Protein AF-A0A953M8R2-F1 (afdb_monomer)

Radius of gyration: 11.07 Å; Cα contacts (8 Å, |Δi|>4): 89; chains: 1; bounding box: 24×22×26 Å

pLDDT: mean 95.9, std 5.71, range [60.62, 98.56]

Structure (mmCIF, N/CA/C/O backbone):
data_AF-A0A953M8R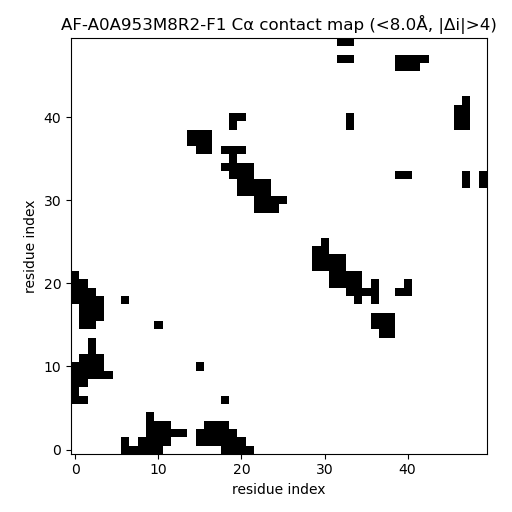2-F1
#
_entry.id   AF-A0A953M8R2-F1
#
loop_
_atom_site.group_PDB
_atom_site.id
_atom_site.type_symbol
_atom_site.label_atom_id
_atom_site.label_alt_id
_atom_site.label_comp_id
_atom_site.label_asym_id
_atom_site.label_entity_id
_atom_site.label_seq_id
_atom_site.pdbx_PDB_ins_code
_atom_site.Cartn_x
_atom_site.Cartn_y
_atom_site.Cartn_z
_atom_site.occupancy
_atom_site.B_iso_or_equiv
_atom_site.auth_seq_id
_atom_site.auth_comp_id
_atom_site.auth_asym_id
_atom_site.auth_atom_id
_atom_site.pdbx_PDB_model_num
ATOM 1 N N . MET A 1 1 ? 5.095 2.293 1.149 1.00 97.75 1 MET A N 1
ATOM 2 C CA . MET A 1 1 ? 4.062 3.331 1.319 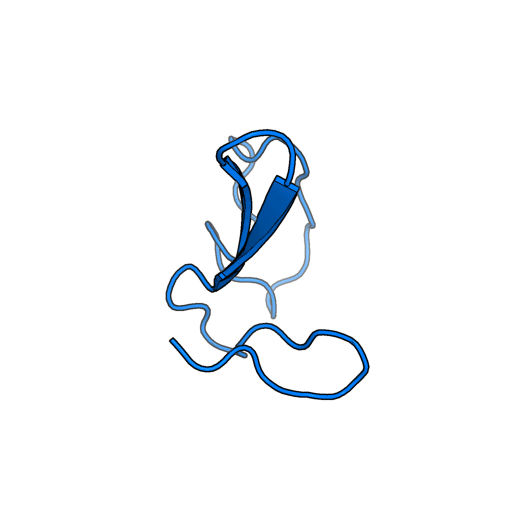1.00 97.75 1 MET A CA 1
ATOM 3 C C . MET A 1 1 ? 3.226 2.951 2.524 1.00 97.75 1 MET A C 1
ATOM 5 O O . MET A 1 1 ? 2.992 1.760 2.733 1.00 97.75 1 MET A O 1
ATOM 9 N N . GLY A 1 2 ? 2.819 3.921 3.329 1.00 98.50 2 GLY A N 1
ATOM 10 C CA . GLY A 1 2 ? 2.060 3.666 4.552 1.00 98.50 2 GLY A CA 1
ATOM 11 C C . GLY A 1 2 ? 2.100 4.860 5.496 1.00 98.50 2 GLY A C 1
ATOM 12 O O . GLY A 1 2 ? 2.676 5.889 5.155 1.00 98.50 2 GLY A O 1
ATOM 13 N N . ARG A 1 3 ? 1.489 4.724 6.673 1.00 98.56 3 ARG A N 1
ATOM 14 C CA . ARG A 1 3 ? 1.405 5.816 7.658 1.00 98.56 3 ARG A CA 1
ATOM 15 C C . ARG A 1 3 ? 2.696 6.067 8.434 1.00 98.56 3 ARG A C 1
ATOM 17 O O . ARG A 1 3 ? 2.897 7.158 8.962 1.00 98.56 3 ARG A O 1
ATOM 24 N N . ASP A 1 4 ? 3.556 5.058 8.508 1.00 98.25 4 ASP A N 1
ATOM 25 C CA . ASP A 1 4 ? 4.820 5.139 9.235 1.00 98.25 4 ASP A CA 1
ATOM 26 C C . ASP A 1 4 ? 5.751 6.194 8.617 1.00 98.25 4 ASP A C 1
ATOM 28 O O . ASP A 1 4 ? 5.873 6.262 7.393 1.00 98.25 4 ASP A O 1
ATOM 32 N N . GLU A 1 5 ? 6.425 6.987 9.449 1.00 97.94 5 GLU A N 1
ATOM 33 C CA . GLU A 1 5 ? 7.314 8.081 9.014 1.00 97.94 5 GLU A CA 1
ATOM 34 C C . GLU A 1 5 ? 8.522 7.584 8.211 1.00 97.94 5 GLU A C 1
ATOM 36 O O . GLU A 1 5 ? 9.038 8.282 7.345 1.00 97.94 5 GLU A O 1
ATOM 41 N N . GLY A 1 6 ? 8.923 6.327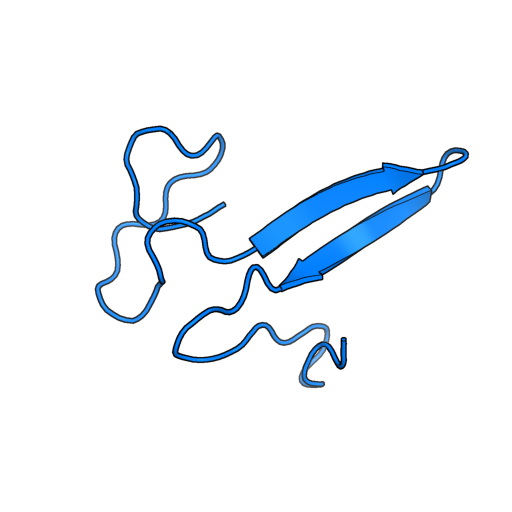 8.424 1.00 97.44 6 GLY A N 1
ATOM 42 C CA . GLY A 1 6 ? 9.976 5.673 7.648 1.00 97.44 6 GLY A CA 1
ATOM 43 C C . GLY A 1 6 ? 9.549 5.202 6.250 1.00 97.44 6 GLY A C 1
ATOM 44 O O . GLY A 1 6 ? 10.358 4.614 5.528 1.00 97.44 6 GLY A O 1
ATOM 45 N N . CYS A 1 7 ? 8.287 5.379 5.844 1.00 97.69 7 CYS A N 1
ATOM 46 C CA . CYS A 1 7 ? 7.851 5.020 4.496 1.00 97.69 7 CYS A CA 1
ATOM 47 C C . CYS A 1 7 ? 8.309 6.059 3.466 1.00 97.69 7 CYS A C 1
ATOM 49 O O . CYS A 1 7 ? 8.038 7.240 3.620 1.00 97.69 7 CYS A O 1
ATOM 51 N N . MET A 1 8 ? 8.862 5.605 2.331 1.00 97.56 8 MET A N 1
ATOM 52 C CA . MET A 1 8 ? 9.286 6.508 1.239 1.00 97.56 8 MET A CA 1
ATOM 53 C C . MET A 1 8 ? 8.185 7.466 0.752 1.00 97.56 8 MET A C 1
ATOM 55 O O . MET A 1 8 ? 8.468 8.555 0.276 1.00 97.56 8 MET A O 1
ATOM 59 N N . ALA A 1 9 ? 6.932 7.016 0.832 1.00 97.38 9 ALA A N 1
ATOM 60 C CA . ALA A 1 9 ? 5.748 7.831 0.646 1.00 97.38 9 ALA A CA 1
ATOM 61 C C . ALA A 1 9 ? 4.885 7.608 1.884 1.00 97.38 9 ALA A C 1
ATOM 63 O O . ALA A 1 9 ? 4.274 6.536 2.039 1.00 97.38 9 ALA A O 1
ATOM 64 N N . GLN A 1 10 ? 4.943 8.583 2.786 1.00 98.38 10 GLN A N 1
ATOM 65 C CA . GLN A 1 10 ? 4.151 8.610 4.000 1.00 98.38 10 GLN A CA 1
ATOM 66 C C . GLN A 1 10 ? 2.752 9.137 3.687 1.00 98.38 10 GLN A C 1
ATOM 68 O O . GLN A 1 10 ? 2.599 10.122 2.966 1.00 98.38 10 GLN A O 1
ATOM 73 N N . ILE A 1 11 ? 1.734 8.483 4.242 1.00 98.12 11 ILE A N 1
ATOM 74 C CA . ILE A 1 11 ? 0.344 8.925 4.142 1.00 98.12 11 ILE A CA 1
ATOM 75 C C . ILE A 1 11 ? -0.252 8.936 5.548 1.00 98.12 11 ILE A C 1
ATOM 77 O O . ILE A 1 11 ? -0.488 7.882 6.136 1.00 98.12 11 ILE A O 1
ATOM 81 N N . VAL A 1 12 ? -0.446 10.132 6.103 1.00 98.06 12 VAL A N 1
ATOM 82 C CA . VAL A 1 12 ? -0.887 1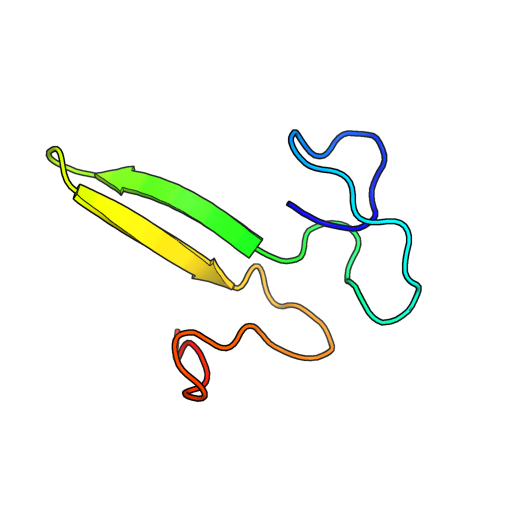0.327 7.491 1.00 98.06 12 VAL A CA 1
ATOM 83 C C . VAL A 1 12 ? -2.411 10.218 7.573 1.00 98.06 12 VAL A C 1
ATOM 85 O O . VAL A 1 12 ? -3.116 11.219 7.574 1.00 98.06 12 VAL A O 1
ATOM 88 N N . ASP A 1 13 ? -2.904 8.981 7.602 1.00 98.31 13 ASP A N 1
ATOM 89 C CA . ASP A 1 13 ? -4.324 8.644 7.762 1.00 98.31 13 ASP A CA 1
ATOM 90 C C . ASP A 1 13 ? -4.456 7.355 8.585 1.00 98.31 13 ASP A C 1
ATOM 92 O O . ASP A 1 13 ? -3.806 6.351 8.280 1.00 98.31 13 ASP A O 1
ATOM 96 N N . ASP A 1 14 ? -5.287 7.361 9.628 1.00 97.38 14 ASP A N 1
ATOM 97 C CA . ASP A 1 14 ? -5.439 6.229 10.549 1.00 97.38 14 ASP A CA 1
ATOM 98 C C . ASP A 1 14 ? -6.014 4.963 9.895 1.00 97.38 14 ASP A C 1
ATOM 100 O O . ASP A 1 14 ? -5.766 3.854 10.376 1.00 97.38 14 ASP A O 1
ATOM 104 N N . GLN A 1 15 ? -6.696 5.093 8.755 1.00 97.94 15 GLN A N 1
ATOM 105 C CA . GLN A 1 15 ? -7.153 3.966 7.940 1.00 97.94 15 GLN A CA 1
ATOM 106 C C . GLN A 1 15 ? -6.014 3.315 7.140 1.00 97.94 15 GLN A C 1
ATOM 108 O O . GLN A 1 15 ? -6.180 2.231 6.574 1.00 97.94 15 GLN A O 1
ATOM 113 N N . ILE A 1 16 ? -4.832 3.930 7.096 1.00 98.12 16 ILE A N 1
ATOM 114 C CA . ILE A 1 16 ? -3.660 3.390 6.419 1.00 98.12 16 ILE A CA 1
ATOM 115 C C . ILE A 1 16 ? -2.747 2.701 7.437 1.00 98.12 16 ILE A C 1
ATOM 117 O O . ILE A 1 16 ? -2.217 3.289 8.381 1.00 98.12 16 ILE A O 1
ATOM 121 N N . SER A 1 17 ? -2.504 1.407 7.221 1.00 98.44 17 SER A N 1
ATOM 122 C CA . SER A 1 17 ? -1.500 0.655 7.974 1.00 98.44 17 SER A CA 1
ATOM 123 C C . SER A 1 17 ? -0.108 1.292 7.914 1.00 98.44 17 SER A C 1
ATOM 125 O O . SER A 1 17 ? 0.300 1.863 6.904 1.00 98.44 17 SER A O 1
ATOM 127 N N . ARG A 1 18 ? 0.665 1.127 8.996 1.00 98.12 18 ARG A N 1
ATOM 128 C CA . ARG A 1 18 ? 2.048 1.631 9.115 1.00 98.12 18 ARG A CA 1
ATOM 129 C C . ARG A 1 18 ? 2.892 1.313 7.876 1.00 98.12 18 ARG A C 1
ATOM 131 O O . ARG A 1 18 ? 3.459 2.215 7.271 1.00 98.12 18 ARG A O 1
ATOM 138 N N . LYS A 1 19 ? 2.885 0.047 7.452 1.00 98.12 19 LYS A N 1
ATOM 139 C CA . LYS A 1 19 ? 3.392 -0.416 6.154 1.00 98.12 19 LYS A CA 1
ATOM 140 C C . LYS A 1 19 ? 2.201 -0.979 5.389 1.00 98.12 19 LYS A C 1
ATOM 142 O O . LYS A 1 19 ? 1.722 -2.046 5.745 1.00 98.12 19 LYS A O 1
ATOM 147 N N . HIS A 1 20 ? 1.688 -0.236 4.414 1.00 98.06 20 HIS A N 1
ATOM 148 C CA . HIS A 1 20 ? 0.420 -0.562 3.758 1.00 98.06 20 HIS A CA 1
ATOM 149 C C . HIS A 1 20 ? 0.634 -1.300 2.440 1.00 98.06 20 HIS A C 1
ATOM 151 O O . HIS A 1 20 ? 0.127 -2.397 2.244 1.00 98.06 20 HIS A O 1
ATOM 157 N N . ALA A 1 21 ? 1.449 -0.720 1.561 1.00 97.81 21 ALA A N 1
ATOM 158 C CA . ALA A 1 21 ? 1.706 -1.262 0.236 1.00 97.81 21 ALA A CA 1
ATOM 159 C C . ALA A 1 21 ? 3.146 -0.995 -0.208 1.00 97.81 21 ALA A C 1
ATOM 161 O O . ALA A 1 21 ? 3.800 -0.034 0.228 1.00 97.81 21 ALA A O 1
ATOM 162 N N . GLN A 1 22 ? 3.638 -1.835 -1.113 1.00 97.00 22 GLN A N 1
ATOM 163 C CA . GLN A 1 22 ? 4.954 -1.709 -1.726 1.00 97.00 22 GLN A CA 1
ATOM 164 C C . GLN A 1 22 ? 4.848 -1.802 -3.246 1.00 97.00 22 GLN A C 1
ATOM 166 O O . GLN A 1 22 ? 4.142 -2.656 -3.769 1.00 97.00 22 GLN A O 1
ATOM 171 N N . ILE A 1 23 ? 5.602 -0.956 -3.948 1.00 96.44 23 ILE A N 1
ATOM 172 C CA . ILE A 1 23 ? 5.868 -1.124 -5.376 1.00 96.44 23 ILE A CA 1
ATOM 173 C C . ILE A 1 23 ? 7.268 -1.721 -5.520 1.00 96.44 23 ILE A C 1
ATOM 175 O O . ILE A 1 23 ? 8.218 -1.209 -4.927 1.00 96.44 23 ILE A O 1
ATOM 179 N N . ARG A 1 24 ? 7.408 -2.805 -6.284 1.00 95.62 24 ARG A N 1
ATOM 180 C CA . ARG A 1 24 ? 8.706 -3.403 -6.629 1.00 95.62 24 ARG A CA 1
ATOM 181 C C . ARG A 1 24 ? 8.916 -3.366 -8.130 1.00 95.62 24 ARG A C 1
ATOM 183 O O . ARG A 1 24 ? 7.979 -3.615 -8.876 1.00 95.62 24 ARG A O 1
ATOM 190 N N . CYS A 1 25 ? 10.148 -3.117 -8.562 1.00 96.75 25 CYS A N 1
ATOM 191 C CA . CYS A 1 25 ? 10.556 -3.364 -9.940 1.00 96.75 25 CYS A CA 1
ATOM 192 C C . CYS A 1 25 ? 11.113 -4.790 -10.037 1.00 96.75 25 CYS A C 1
ATOM 194 O O . CYS A 1 25 ? 12.093 -5.119 -9.371 1.00 96.75 25 CYS A O 1
ATOM 196 N N . VAL A 1 26 ? 10.473 -5.642 -10.834 1.00 96.06 26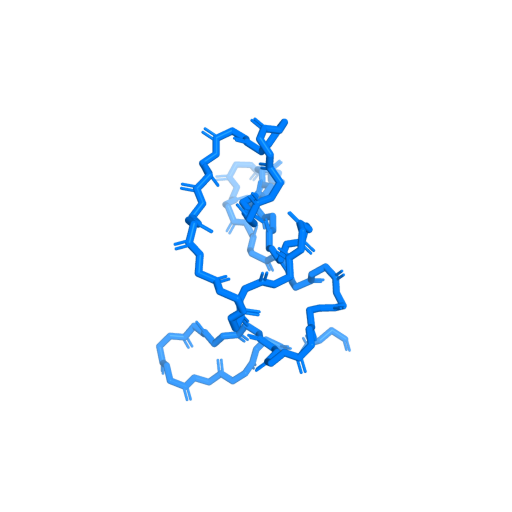 VAL A N 1
ATOM 197 C CA . VAL A 1 26 ? 10.860 -7.035 -11.079 1.00 96.06 26 VAL A CA 1
ATOM 198 C C . VAL A 1 26 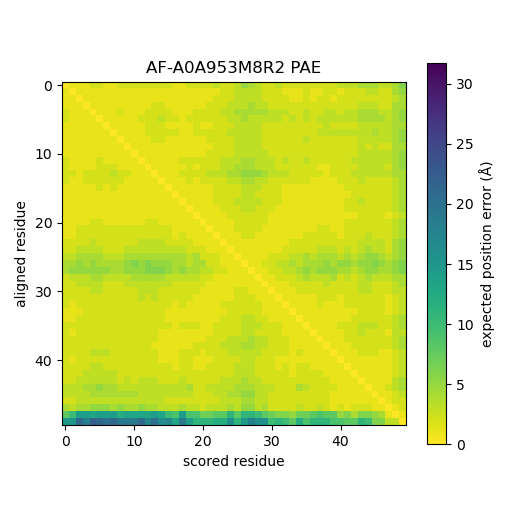? 10.958 -7.228 -12.587 1.00 96.06 26 VAL A C 1
ATOM 200 O O . VAL A 1 26 ? 9.970 -7.054 -13.296 1.00 96.06 26 VAL A O 1
ATOM 203 N N . ALA A 1 27 ? 12.154 -7.555 -13.085 1.00 96.19 27 ALA A N 1
ATOM 204 C CA . ALA A 1 27 ? 12.417 -7.754 -14.516 1.00 96.19 27 ALA A CA 1
ATOM 205 C C . ALA A 1 27 ? 11.901 -6.599 -15.409 1.00 96.19 27 ALA A C 1
ATOM 207 O O . ALA A 1 27 ? 11.267 -6.821 -16.439 1.00 96.19 27 ALA A O 1
ATOM 208 N N . GLY A 1 28 ? 12.122 -5.349 -14.980 1.00 97.50 28 GLY A N 1
ATOM 209 C CA . GLY A 1 28 ? 11.688 -4.150 -15.710 1.00 97.50 28 GLY A CA 1
ATOM 210 C C . GLY A 1 28 ? 10.189 -3.842 -15.617 1.00 97.50 28 GLY A C 1
ATOM 211 O O . GLY A 1 28 ? 9.720 -2.919 -16.277 1.00 97.50 28 GLY A O 1
ATOM 212 N N . ARG A 1 29 ? 9.425 -4.587 -14.808 1.00 96.56 29 ARG A N 1
ATOM 213 C CA . ARG A 1 29 ? 7.998 -4.344 -14.563 1.00 96.56 29 ARG A CA 1
ATOM 214 C C . ARG A 1 29 ? 7.759 -3.927 -13.124 1.00 96.56 29 ARG A C 1
ATOM 216 O O . ARG A 1 29 ? 8.337 -4.498 -12.204 1.00 96.56 29 ARG A O 1
ATOM 223 N N . TYR A 1 30 ? 6.860 -2.972 -12.926 1.00 95.94 30 TYR A N 1
ATOM 224 C CA . TYR A 1 30 ? 6.42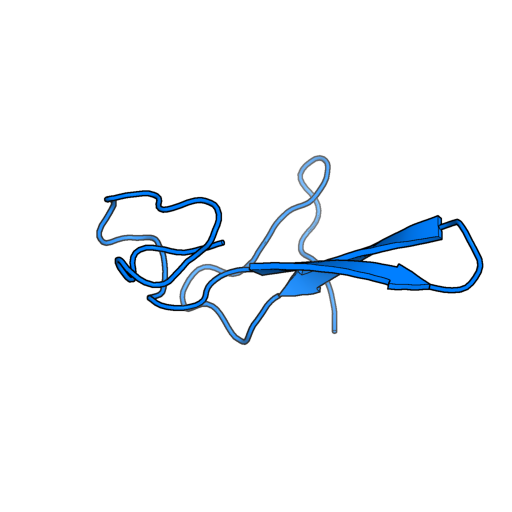0 -2.590 -11.592 1.00 95.94 30 TYR A CA 1
ATOM 225 C C . TYR A 1 30 ? 5.263 -3.476 -11.135 1.00 95.94 30 TYR A C 1
ATOM 227 O O . TYR A 1 30 ? 4.281 -3.645 -11.855 1.00 95.94 30 TYR A O 1
ATOM 235 N N . VAL A 1 31 ? 5.382 -4.029 -9.931 1.00 94.69 31 VAL A N 1
ATOM 236 C CA . VAL A 1 31 ? 4.342 -4.821 -9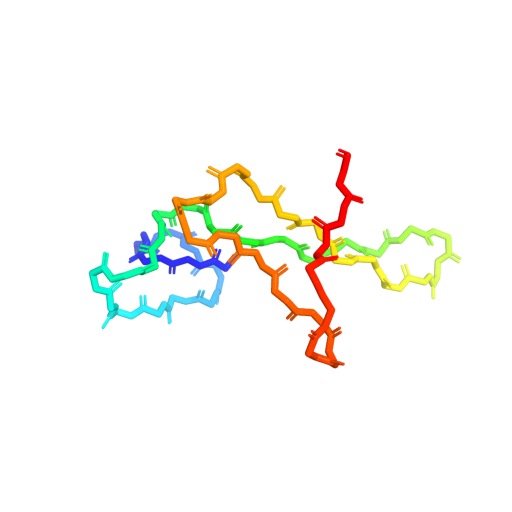.269 1.00 94.69 31 VAL A CA 1
ATOM 237 C C . VAL A 1 31 ? 3.962 -4.163 -7.950 1.00 94.69 31 VAL A C 1
ATOM 239 O O . VAL A 1 31 ? 4.833 -3.698 -7.212 1.00 94.69 31 VAL A O 1
ATOM 242 N N . ALA A 1 32 ? 2.664 -4.118 -7.662 1.00 95.12 32 ALA A N 1
ATOM 243 C CA . ALA A 1 32 ? 2.135 -3.662 -6.385 1.00 95.12 32 ALA A CA 1
ATOM 244 C C . ALA A 1 32 ? 1.899 -4.862 -5.464 1.00 95.12 32 ALA A C 1
ATOM 246 O O . ALA A 1 32 ? 1.387 -5.889 -5.904 1.00 95.12 32 ALA A O 1
ATOM 247 N N . LEU A 1 33 ? 2.266 -4.722 -4.194 1.00 95.69 33 LEU A N 1
ATOM 248 C CA . LEU A 1 33 ? 2.027 -5.711 -3.151 1.00 95.69 33 LEU A CA 1
ATOM 249 C C . LEU A 1 33 ? 1.309 -5.050 -1.980 1.00 95.69 33 LEU A C 1
ATOM 251 O O . LEU A 1 33 ? 1.753 -4.003 -1.498 1.00 95.69 33 LEU A O 1
ATOM 255 N N . ASP A 1 34 ? 0.250 -5.693 -1.501 1.00 97.44 34 ASP A N 1
ATOM 256 C CA . ASP A 1 34 ? -0.335 -5.384 -0.202 1.00 97.44 34 ASP A CA 1
ATOM 257 C C . ASP A 1 34 ? 0.547 -5.971 0.913 1.00 97.44 34 ASP A C 1
ATOM 259 O O . ASP A 1 34 ? 0.983 -7.121 0.847 1.00 97.44 34 ASP A O 1
ATOM 263 N N . MET A 1 35 ? 0.843 -5.174 1.940 1.00 96.56 35 MET A N 1
ATOM 264 C CA . MET A 1 35 ? 1.722 -5.561 3.051 1.00 96.56 35 MET A CA 1
ATOM 265 C C . MET A 1 35 ? 0.933 -6.107 4.252 1.00 96.56 35 MET A C 1
ATOM 267 O O . MET A 1 35 ? 1.320 -5.871 5.397 1.00 96.56 35 MET A O 1
ATOM 271 N N . ARG A 1 36 ? -0.162 -6.837 3.994 1.00 95.56 36 ARG A N 1
ATOM 272 C CA . ARG A 1 36 ? -1.171 -7.247 4.989 1.00 95.56 36 ARG A CA 1
ATOM 273 C C . ARG A 1 36 ? -1.778 -6.034 5.681 1.00 95.56 36 ARG A C 1
ATOM 275 O O . ARG A 1 36 ? -1.793 -5.934 6.910 1.00 95.56 36 ARG A O 1
ATOM 282 N N . SER A 1 37 ? -2.203 -5.074 4.872 1.00 97.31 37 SER A N 1
ATOM 283 C CA . SER A 1 37 ? -2.834 -3.869 5.381 1.00 97.31 37 SER A CA 1
ATOM 284 C C . SER A 1 37 ? -4.207 -4.186 5.990 1.00 97.31 37 SER A C 1
ATOM 286 O O . SER A 1 37 ? -4.873 -5.144 5.610 1.00 97.31 37 SER A O 1
ATOM 288 N N . ALA A 1 38 ? -4.635 -3.376 6.958 1.00 96.94 38 ALA A N 1
ATOM 289 C CA . ALA A 1 38 ? -5.888 -3.587 7.684 1.00 96.94 38 ALA A CA 1
ATOM 290 C C . ALA A 1 38 ? -7.127 -3.421 6.789 1.00 96.94 38 ALA A C 1
ATOM 292 O O . ALA A 1 38 ? -8.108 -4.132 6.976 1.00 96.94 38 ALA A O 1
ATOM 293 N N . ASN A 1 39 ? -7.061 -2.510 5.813 1.00 97.00 39 ASN A N 1
ATOM 294 C CA . ASN A 1 39 ? -8.168 -2.189 4.905 1.00 97.00 39 ASN A CA 1
ATOM 295 C C . ASN A 1 39 ? -7.961 -2.730 3.479 1.00 97.00 39 ASN A C 1
ATOM 297 O O . ASN A 1 39 ? -8.802 -2.509 2.609 1.00 97.00 39 ASN A O 1
ATOM 301 N N . GLY A 1 40 ? -6.864 -3.456 3.243 1.00 96.69 40 GLY A N 1
ATOM 302 C CA . GLY A 1 40 ? -6.482 -3.957 1.927 1.00 96.69 40 GLY A CA 1
ATOM 303 C C . GLY A 1 40 ? -6.019 -2.858 0.965 1.00 96.69 40 GLY A C 1
ATOM 304 O O . GLY A 1 40 ? -6.222 -1.664 1.173 1.00 96.69 40 GLY A O 1
ATOM 305 N N . THR A 1 41 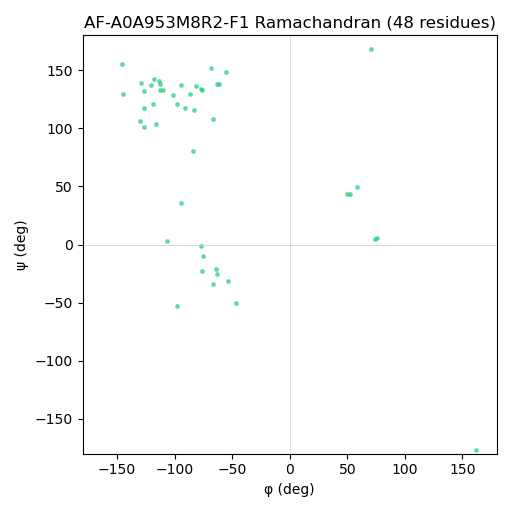? -5.430 -3.287 -0.149 1.00 97.25 41 THR A N 1
ATOM 306 C CA . THR A 1 41 ? -5.032 -2.411 -1.255 1.00 97.25 41 THR A CA 1
ATOM 307 C C . THR A 1 41 ? -5.886 -2.722 -2.476 1.00 97.25 41 THR A C 1
ATOM 309 O O . THR A 1 41 ? -6.021 -3.886 -2.851 1.00 97.25 41 THR A O 1
ATOM 312 N N . LEU A 1 42 ? -6.426 -1.696 -3.138 1.00 96.94 42 LEU A N 1
ATOM 313 C CA . LEU A 1 42 ? -7.166 -1.842 -4.391 1.00 96.94 42 LEU A CA 1
ATOM 314 C C . LEU A 1 42 ? -6.397 -1.197 -5.549 1.00 96.94 42 LEU A C 1
ATOM 316 O O . LEU A 1 42 ? -5.884 -0.088 -5.423 1.00 96.94 42 LEU A O 1
ATOM 320 N N . VAL A 1 43 ? -6.371 -1.865 -6.703 1.00 94.94 43 VAL A N 1
ATOM 321 C CA . VAL A 1 43 ? -5.867 -1.319 -7.971 1.00 94.94 43 VAL A CA 1
ATOM 322 C C . VAL A 1 43 ? -7.010 -1.323 -8.976 1.00 94.94 43 VAL A C 1
ATOM 324 O O . VAL A 1 43 ? -7.594 -2.366 -9.262 1.00 94.94 43 VAL A O 1
ATOM 327 N N . ASN A 1 44 ? -7.355 -0.143 -9.500 1.00 95.44 44 ASN A N 1
ATOM 328 C CA . ASN A 1 44 ? -8.483 0.046 -10.423 1.00 95.44 44 ASN A CA 1
ATOM 329 C C . ASN A 1 44 ? -9.804 -0.539 -9.882 1.00 95.44 44 ASN A C 1
ATOM 331 O O . ASN A 1 44 ? -10.535 -1.228 -10.593 1.00 95.44 44 ASN A O 1
ATOM 335 N N . GLY A 1 45 ? -10.076 -0.312 -8.592 1.00 96.19 45 GLY A N 1
ATOM 336 C CA . GLY A 1 45 ? -11.286 -0.786 -7.912 1.00 96.19 45 GLY A CA 1
ATOM 337 C C . GLY A 1 45 ? -11.311 -2.285 -7.599 1.00 96.19 45 GLY A C 1
ATOM 338 O O . GLY A 1 45 ? -12.318 -2.775 -7.097 1.00 96.19 45 GLY A O 1
ATOM 339 N N . ARG A 1 46 ? -10.230 -3.025 -7.870 1.00 96.12 46 ARG A N 1
ATOM 340 C CA . ARG A 1 46 ? -10.131 -4.459 -7.570 1.00 96.12 46 ARG A CA 1
ATOM 341 C C . ARG A 1 46 ? -9.139 -4.694 -6.435 1.00 96.12 46 ARG A C 1
ATOM 343 O O . ARG A 1 46 ? -8.044 -4.133 -6.499 1.00 96.12 46 ARG A O 1
ATOM 350 N N . PRO A 1 47 ? -9.479 -5.503 -5.420 1.00 95.06 47 PRO A N 1
ATOM 351 C CA . PRO A 1 47 ? -8.543 -5.824 -4.353 1.00 95.06 47 PRO A CA 1
ATOM 352 C C . PRO A 1 47 ? -7.326 -6.551 -4.925 1.00 95.06 47 PRO A C 1
ATOM 354 O O . PRO A 1 47 ? -7.455 -7.424 -5.786 1.00 95.06 47 PRO A O 1
ATOM 357 N N . LEU A 1 48 ? -6.142 -6.189 -4.438 1.00 93.81 48 LEU A N 1
ATOM 358 C CA . LEU A 1 48 ? -4.944 -6.980 -4.657 1.00 93.81 48 LEU A CA 1
ATOM 359 C C . LEU A 1 48 ? -5.115 -8.296 -3.907 1.00 93.81 48 LEU A C 1
ATOM 361 O O . LEU A 1 48 ? -5.080 -8.342 -2.681 1.00 93.81 48 LEU A O 1
ATOM 365 N N . THR A 1 49 ? -5.319 -9.364 -4.662 1.00 79.56 49 THR A N 1
ATOM 366 C CA . THR A 1 49 ? -5.265 -10.724 -4.143 1.00 79.56 49 THR A CA 1
ATOM 367 C C . THR A 1 49 ? -3.807 -11.160 -4.116 1.00 79.56 49 THR A C 1
ATOM 369 O O . THR A 1 49 ? -3.166 -11.226 -5.169 1.00 79.56 49 THR A O 1
ATOM 372 N N . GLY A 1 50 ? -3.292 -11.406 -2.916 1.00 60.62 50 GLY A N 1
ATOM 373 C CA . GLY A 1 50 ? -2.048 -12.134 -2.675 1.00 60.62 50 GLY A CA 1
ATOM 374 C C . GLY A 1 50 ? -2.356 -13.545 -2.216 1.00 60.62 50 GLY A C 1
ATOM 375 O O . GLY A 1 50 ? -3.317 -13.687 -1.427 1.00 60.62 50 GLY A O 1
#

Secondary structure (DSSP, 8-state):
-BSSTTSSSB---TTS-SS-EEEEEETTEEEEEE-S-SS--EETTEE---

Mean predicted aligned error: 2.4 Å

Solvent-accessible surface area (backbone atoms only — not comparable to full-atom values): 3102 Å² total; per-residue (Å²): 54,15,34,30,84,87,28,95,48,60,41,94,43,93,79,42,28,52,58,23,37,44,80,45,80,54,97,92,39,81,45,81,41,65,55,81,29,87,73,62,45,66,60,96,89,37,70,67,84,129

Sequence (50 aa):
MGRDEGCMAQIVDDQISRKHAQIRCVAGRYVALDMRSANGTLVNGRPLTG

Foldseek 3Di:
DWCAPPDPDHDPDPQTHNQAKDWDQDPNDTDIDGPPRPNADDDPNHGDDD

Nearest PDB structures (foldseek):
  6i2r-assembly1_D  TM=9.786E-01  e=2.402E-02  Mycolicibacterium smegmatis MC2 155
  7rj3-assembly3_C  TM=9.739E-01  e=3.621E-02  Mycobacterium tuberculosis
  3poa-assembly1_A  TM=9.381E-01  e=3.382E-02  Mycobacterium tuberculosis
  6ccd-assembly1_A  TM=9.099E-01  e=2.949E-02  Mycobacterium tuberculosis H37Rv
  8p5x-assembly1_G  TM=9.769E-01  e=6.260E-02  Corynebacterium glutamicum ATCC 13032